Protein AF-A0A2T2RLL5-F1 (afdb_monomer_lite)

pLDDT: mean 88.52, std 12.09, range [33.59, 98.31]

Foldseek 3Di:
DDDDPLCPLLLVLLCVLLVPDDQAAEEEEAGLFFPDCSSVVNVNHHYAYPVGDDPVDDRRDDPLDLVVSLVSVVVRLVVRHFKYKYFPNCVVCCCVRRVVNVVSCVLQWAWDDDDNTIGMTTGHHPVRSVVVVD

Radius of gyration: 14.03 Å; chains: 1; bounding box: 33×34×41 Å

Structure (mmCIF, N/CA/C/O backbone):
data_AF-A0A2T2RLL5-F1
#
_entry.id   AF-A0A2T2RLL5-F1
#
loop_
_atom_site.group_PDB
_atom_site.id
_atom_site.type_symbol
_atom_site.label_atom_id
_atom_site.label_alt_id
_atom_site.label_comp_id
_atom_site.label_asym_id
_atom_site.label_entity_id
_atom_site.label_seq_id
_atom_site.pdbx_PDB_ins_code
_atom_site.Cartn_x
_atom_site.Cartn_y
_atom_site.Cartn_z
_atom_site.occupancy
_atom_site.B_iso_or_equiv
_atom_site.auth_seq_id
_atom_site.auth_comp_id
_atom_site.auth_asym_id
_atom_site.auth_atom_id
_atom_site.pdbx_PDB_model_num
ATOM 1 N N . MET A 1 1 ? 17.826 -20.061 -16.811 1.00 33.59 1 MET A N 1
ATOM 2 C CA . MET A 1 1 ? 17.321 -18.674 -16.768 1.00 33.59 1 MET A CA 1
ATOM 3 C C . MET A 1 1 ? 15.839 -18.767 -16.430 1.00 33.59 1 MET A C 1
ATOM 5 O O . MET A 1 1 ? 15.060 -19.137 -17.294 1.00 33.59 1 MET A O 1
ATOM 9 N N . TYR A 1 2 ? 15.466 -18.641 -15.153 1.00 41.47 2 TYR A N 1
ATOM 10 C CA . TYR A 1 2 ? 14.070 -18.808 -14.729 1.00 41.47 2 TYR A CA 1
ATOM 11 C C . TYR A 1 2 ? 13.328 -17.493 -14.965 1.00 41.47 2 TYR A C 1
ATOM 13 O O . TYR A 1 2 ? 13.527 -16.540 -14.218 1.00 41.47 2 TYR A O 1
ATOM 21 N N . SER A 1 3 ? 12.507 -17.439 -16.014 1.00 43.03 3 SER A N 1
ATOM 22 C CA . SER A 1 3 ? 11.497 -16.392 -16.164 1.00 43.03 3 SER A CA 1
ATOM 23 C C . SER A 1 3 ? 10.460 -16.625 -15.070 1.00 43.03 3 SER A C 1
ATOM 25 O O . SER A 1 3 ? 9.678 -17.574 -15.137 1.00 43.03 3 SER A O 1
ATOM 27 N N . ARG A 1 4 ? 10.516 -15.835 -13.996 1.00 54.53 4 ARG A N 1
ATOM 28 C CA . ARG A 1 4 ? 9.368 -15.727 -13.099 1.00 54.53 4 ARG A CA 1
ATOM 29 C C . ARG A 1 4 ? 8.287 -14.996 -13.893 1.00 54.53 4 ARG A C 1
ATOM 31 O O . ARG A 1 4 ? 8.588 -13.937 -14.442 1.00 54.53 4 ARG A O 1
ATOM 38 N N . PRO A 1 5 ? 7.073 -15.544 -14.027 1.00 55.97 5 PRO A N 1
ATOM 39 C CA . PRO A 1 5 ? 6.002 -14.802 -14.662 1.00 55.97 5 PRO A CA 1
ATOM 40 C C . PRO A 1 5 ? 5.729 -13.563 -13.804 1.00 55.97 5 PRO A C 1
ATOM 42 O O . PRO A 1 5 ? 5.333 -13.690 -12.647 1.00 55.97 5 PRO A O 1
ATOM 45 N N . TYR A 1 6 ? 5.959 -12.385 -14.384 1.00 53.50 6 TYR A N 1
ATOM 46 C CA . TYR A 1 6 ? 5.865 -11.060 -13.757 1.00 53.50 6 TYR A CA 1
ATOM 47 C C . TYR A 1 6 ? 4.522 -10.783 -13.032 1.00 53.50 6 TYR A C 1
ATOM 49 O O . TYR A 1 6 ? 4.432 -9.850 -12.248 1.00 53.50 6 TYR A O 1
ATOM 57 N N . GLY A 1 7 ? 3.486 -11.615 -13.222 1.00 60.78 7 GLY A N 1
ATOM 58 C CA . GLY A 1 7 ? 2.184 -11.497 -12.548 1.00 60.78 7 GLY A CA 1
ATOM 59 C C . GLY A 1 7 ? 1.971 -12.362 -11.294 1.00 60.78 7 GLY A C 1
ATOM 60 O O . GLY A 1 7 ? 0.948 -12.204 -10.629 1.00 60.78 7 GLY A O 1
ATOM 61 N N . ASP A 1 8 ? 2.882 -13.282 -10.952 1.00 80.75 8 ASP A N 1
ATOM 62 C CA . ASP A 1 8 ? 2.651 -14.243 -9.856 1.00 80.75 8 ASP A CA 1
ATOM 63 C C . ASP A 1 8 ? 2.704 -13.578 -8.467 1.00 80.75 8 ASP A C 1
ATOM 65 O O . ASP A 1 8 ? 1.873 -13.860 -7.603 1.00 80.75 8 ASP A O 1
ATOM 69 N N . GLU A 1 9 ? 3.629 -12.640 -8.248 1.00 85.69 9 GLU A N 1
ATOM 70 C CA . GLU A 1 9 ? 3.728 -11.918 -6.971 1.00 85.69 9 GLU A CA 1
ATOM 71 C C . GLU A 1 9 ? 2.545 -10.953 -6.763 1.00 85.69 9 GLU A C 1
ATOM 73 O O . GLU A 1 9 ? 1.944 -10.970 -5.687 1.00 85.69 9 GLU A O 1
ATOM 78 N N . SER A 1 10 ? 2.134 -10.192 -7.788 1.00 88.44 10 SER A N 1
ATOM 79 C CA . SER A 1 10 ? 0.948 -9.315 -7.733 1.00 88.44 10 SER A CA 1
ATOM 80 C C . SER A 1 10 ? -0.337 -10.098 -7.441 1.00 88.44 10 SER A C 1
ATOM 82 O O . SER A 1 10 ? -1.138 -9.685 -6.598 1.00 88.44 10 SER A O 1
ATOM 84 N N . TYR A 1 11 ? -0.524 -11.259 -8.081 1.00 91.75 11 TYR A N 1
ATOM 85 C CA . TYR A 1 11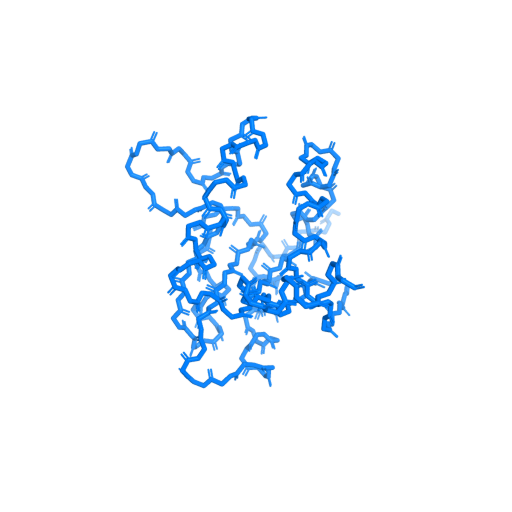 ? -1.658 -12.148 -7.815 1.00 91.75 11 TYR A CA 1
ATOM 86 C C . TYR A 1 11 ? -1.667 -12.660 -6.370 1.00 91.75 11 TYR A C 1
ATO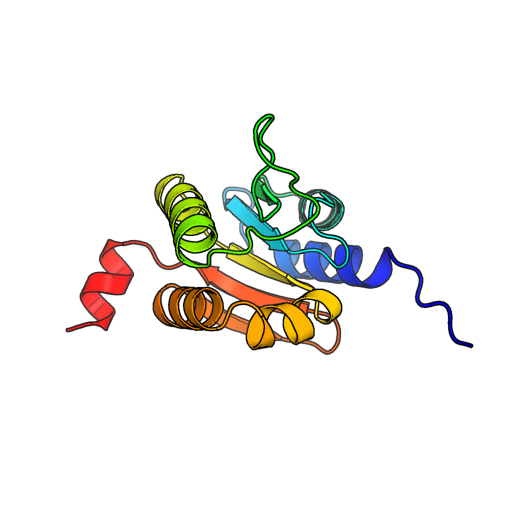M 88 O O . TYR A 1 11 ? -2.694 -12.594 -5.684 1.00 91.75 11 TYR A O 1
ATOM 96 N N . LYS A 1 12 ? -0.521 -13.144 -5.878 1.00 94.81 12 LYS A N 1
ATOM 97 C CA . LYS A 1 12 ? -0.388 -13.641 -4.502 1.00 94.81 12 LYS A CA 1
ATOM 98 C C . LYS A 1 12 ? -0.595 -12.541 -3.475 1.00 94.81 12 LYS A C 1
ATOM 100 O O . LYS A 1 12 ? -1.272 -12.775 -2.477 1.00 94.81 12 LYS A O 1
ATOM 105 N N . LEU A 1 13 ? -0.037 -11.355 -3.715 1.00 95.31 13 LEU A N 1
ATOM 106 C CA . LEU A 1 13 ? -0.231 -10.194 -2.857 1.00 95.31 13 LEU A CA 1
ATOM 107 C C . LEU A 1 13 ? -1.713 -9.812 -2.795 1.00 95.31 13 LEU A C 1
ATOM 109 O O . LEU A 1 13 ? -2.247 -9.658 -1.700 1.00 95.31 13 LEU A O 1
ATOM 113 N N . GLY A 1 14 ? -2.384 -9.707 -3.946 1.00 96.00 14 GLY A N 1
ATOM 114 C CA . GLY A 1 14 ? -3.813 -9.402 -4.004 1.00 96.00 14 GLY A CA 1
ATOM 115 C C . GLY A 1 14 ? -4.657 -10.448 -3.276 1.00 96.00 14 GLY A C 1
ATOM 116 O O . GLY A 1 14 ? -5.445 -10.102 -2.401 1.00 96.00 14 GLY A O 1
ATOM 117 N N . SER A 1 15 ? -4.418 -11.733 -3.539 1.00 96.69 15 SER A N 1
ATOM 118 C CA . SER A 1 15 ? -5.102 -12.839 -2.852 1.00 96.69 15 SER A CA 1
ATOM 119 C C . SER A 1 15 ? -4.891 -12.798 -1.333 1.00 96.69 15 SER A C 1
ATOM 121 O O . SER A 1 15 ? -5.824 -13.008 -0.560 1.00 96.69 15 SER A O 1
ATOM 123 N N . ALA A 1 16 ? -3.675 -12.488 -0.881 1.00 97.06 16 ALA A N 1
ATOM 124 C CA . ALA A 1 16 ? -3.376 -12.346 0.538 1.00 97.06 16 ALA A CA 1
ATOM 125 C C . ALA A 1 16 ? -4.078 -11.125 1.154 1.00 97.06 16 ALA A C 1
ATOM 127 O O . ALA A 1 16 ? -4.626 -11.229 2.249 1.00 97.06 16 ALA A O 1
ATOM 128 N N . LEU A 1 17 ? -4.123 -9.991 0.445 1.00 97.81 17 LEU A N 1
ATOM 129 C CA . LEU A 1 17 ? -4.883 -8.810 0.863 1.00 97.81 17 LEU A CA 1
ATOM 130 C C . LEU A 1 17 ? -6.377 -9.121 0.986 1.00 97.81 17 LEU A C 1
ATOM 132 O O . LEU A 1 17 ? -6.992 -8.723 1.973 1.00 97.81 17 LEU A O 1
ATOM 136 N N . GLN A 1 18 ? -6.953 -9.878 0.049 1.00 97.56 18 GLN A N 1
ATOM 137 C CA . GLN A 1 18 ? -8.354 -10.306 0.110 1.00 97.56 18 GLN A CA 1
ATOM 138 C C . GLN A 1 18 ? -8.661 -11.092 1.393 1.00 97.56 18 GLN A C 1
ATOM 140 O O . GLN A 1 18 ? -9.713 -10.893 1.995 1.00 97.56 18 GLN A O 1
ATOM 145 N N . GLN A 1 19 ? -7.745 -11.970 1.816 1.00 97.12 19 GLN A N 1
ATOM 146 C CA . GLN A 1 19 ? -7.920 -12.823 2.997 1.00 97.12 19 GLN A CA 1
ATOM 147 C C . GLN A 1 19 ? -7.854 -12.054 4.321 1.00 97.12 19 GLN A C 1
ATOM 149 O O . GLN A 1 19 ? -8.509 -12.450 5.283 1.00 97.12 19 GLN A O 1
ATOM 154 N N . VAL A 1 20 ? -7.055 -10.985 4.392 1.00 97.12 20 VAL A N 1
ATOM 155 C CA . VAL A 1 20 ? -6.822 -10.246 5.649 1.00 97.12 20 VAL A CA 1
ATOM 156 C C . VAL A 1 20 ? -7.713 -9.014 5.809 1.00 97.12 20 VAL A C 1
ATOM 158 O O . VAL A 1 20 ? -7.917 -8.557 6.932 1.00 97.12 20 VAL A O 1
ATOM 161 N N . SER A 1 21 ? -8.234 -8.472 4.706 1.00 97.31 21 SER A N 1
ATOM 162 C CA . SER A 1 21 ? -9.023 -7.234 4.684 1.00 97.31 21 SER A CA 1
ATOM 163 C C . SER A 1 21 ? -10.526 -7.493 4.583 1.00 97.31 21 SER A C 1
ATOM 165 O O . SER A 1 21 ? -10.971 -8.501 4.027 1.00 97.31 21 SER A O 1
ATOM 167 N N . GLN A 1 22 ? -11.329 -6.549 5.067 1.00 96.62 22 GLN A N 1
ATOM 168 C CA . GLN A 1 22 ? -12.785 -6.559 4.917 1.00 96.62 22 GLN A CA 1
ATOM 169 C C . GLN A 1 22 ? -13.223 -5.882 3.606 1.00 96.62 22 GLN A C 1
ATOM 171 O O . GLN A 1 22 ? -12.496 -5.039 3.088 1.00 96.62 22 GLN A O 1
ATOM 176 N N . PRO A 1 23 ? -14.419 -6.184 3.056 1.00 93.19 23 PRO A N 1
ATOM 177 C CA . PRO A 1 23 ? -14.908 -5.575 1.809 1.00 93.19 23 PRO A CA 1
ATOM 178 C C . PRO A 1 23 ? -14.966 -4.041 1.776 1.00 93.19 23 PRO A C 1
ATOM 180 O O . PRO A 1 23 ? -14.978 -3.465 0.690 1.00 93.19 23 PRO A O 1
ATOM 183 N N . GLY A 1 24 ? -15.018 -3.388 2.940 1.00 94.56 24 GLY A N 1
ATOM 184 C CA . GLY A 1 24 ? -14.995 -1.929 3.058 1.00 94.56 24 GLY A CA 1
ATOM 185 C C . GLY A 1 24 ? -13.599 -1.315 3.172 1.00 94.56 24 GLY A C 1
ATOM 186 O O . GLY A 1 24 ? -13.486 -0.102 3.014 1.00 94.56 24 GLY A O 1
ATOM 187 N N . ASP A 1 25 ? -12.569 -2.125 3.423 1.00 97.88 25 ASP A N 1
ATOM 188 C CA . ASP A 1 25 ? -11.212 -1.636 3.660 1.00 97.88 25 ASP A CA 1
ATOM 189 C C . ASP A 1 25 ? -10.579 -1.116 2.361 1.00 97.88 25 ASP A C 1
ATOM 191 O O . ASP A 1 25 ? -10.777 -1.672 1.271 1.00 97.88 25 ASP A O 1
ATOM 195 N N . LEU A 1 26 ? -9.761 -0.074 2.491 1.00 98.12 26 LEU A N 1
ATOM 196 C CA . LEU A 1 26 ? -8.993 0.512 1.400 1.00 98.12 26 LEU A CA 1
ATOM 197 C C . LEU A 1 26 ? -7.543 0.026 1.423 1.00 98.12 26 LEU A C 1
ATOM 199 O O . LEU A 1 26 ? -6.855 0.092 2.443 1.00 98.12 26 LEU A O 1
ATOM 203 N N . VAL A 1 27 ? -7.056 -0.436 0.274 1.00 98.12 27 VAL A N 1
ATOM 204 C CA . VAL A 1 27 ? -5.698 -0.979 0.138 1.00 98.12 27 VAL A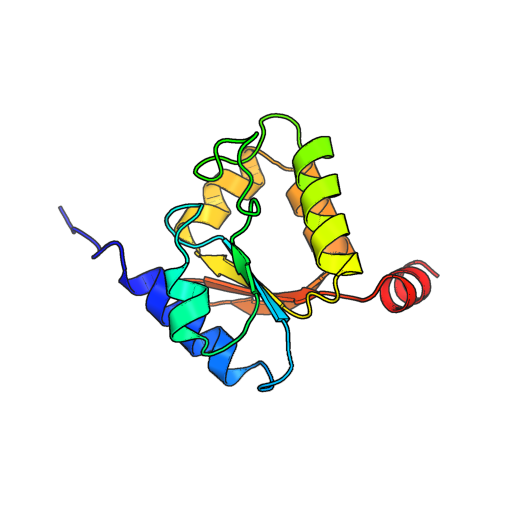 CA 1
ATOM 205 C C . VAL A 1 27 ? -4.767 -0.017 -0.596 1.00 98.12 27 VAL A C 1
ATOM 207 O O . VAL A 1 27 ? -5.173 0.731 -1.483 1.00 98.12 27 VAL A O 1
ATOM 210 N N . VAL A 1 28 ? -3.488 -0.064 -0.250 1.00 97.75 28 VAL A N 1
ATOM 211 C CA . VAL A 1 28 ? -2.394 0.580 -0.973 1.00 97.75 28 VAL A CA 1
ATOM 212 C C . VAL A 1 28 ? -1.418 -0.505 -1.396 1.00 97.75 28 VAL A C 1
ATOM 214 O O . VAL A 1 28 ? -1.024 -1.329 -0.569 1.00 97.75 28 VAL A O 1
ATOM 217 N N . THR A 1 29 ? -1.036 -0.541 -2.672 1.00 95.94 29 THR A N 1
ATOM 218 C CA . THR A 1 29 ? -0.185 -1.618 -3.198 1.00 95.94 29 THR A CA 1
ATOM 219 C C . THR A 1 29 ? 1.046 -1.095 -3.919 1.00 95.94 29 THR A C 1
ATOM 221 O O . THR A 1 29 ? 0.939 -0.315 -4.860 1.00 95.94 29 THR A O 1
ATOM 224 N N . MET A 1 30 ? 2.207 -1.609 -3.528 1.00 94.00 30 MET A N 1
ATOM 225 C CA . MET A 1 30 ? 3.444 -1.572 -4.301 1.00 94.00 30 MET A CA 1
ATOM 226 C C . MET A 1 30 ? 3.618 -2.959 -4.923 1.00 94.00 30 MET A C 1
ATOM 228 O O . MET A 1 30 ? 4.104 -3.879 -4.262 1.00 94.00 30 MET A O 1
ATOM 232 N N . ALA A 1 31 ? 3.106 -3.143 -6.137 1.00 90.31 31 ALA A N 1
ATOM 233 C CA . ALA A 1 31 ? 3.226 -4.398 -6.876 1.00 90.31 31 ALA A CA 1
ATOM 234 C C . ALA A 1 31 ? 4.676 -4.630 -7.352 1.00 90.31 31 ALA A C 1
ATOM 236 O O . ALA A 1 31 ? 5.553 -3.810 -7.084 1.00 90.31 31 ALA A O 1
ATOM 237 N N . SER A 1 32 ? 4.944 -5.767 -8.005 1.00 85.75 32 SER A N 1
ATOM 238 C CA . SER A 1 32 ? 6.286 -6.070 -8.539 1.00 85.75 32 SER A CA 1
ATOM 239 C C . SER A 1 32 ? 6.734 -5.059 -9.591 1.00 85.75 32 SER A C 1
ATOM 241 O O . SER A 1 32 ? 7.914 -4.746 -9.678 1.00 85.75 32 SER A O 1
ATOM 243 N N . GLU A 1 33 ? 5.777 -4.523 -10.344 1.00 87.56 33 GLU A N 1
ATOM 244 C CA . GLU A 1 33 ? 5.941 -3.342 -11.180 1.00 87.56 33 GLU A CA 1
ATOM 245 C C . GLU A 1 33 ? 5.171 -2.192 -10.521 1.00 87.56 33 GLU A C 1
ATOM 247 O O . GLU A 1 33 ? 3.983 -2.320 -10.204 1.00 87.56 33 GLU A O 1
ATOM 252 N N . LEU A 1 34 ? 5.846 -1.074 -10.245 1.00 87.44 34 LEU A N 1
ATOM 253 C CA . LEU A 1 34 ? 5.174 0.091 -9.675 1.00 87.44 34 LEU A CA 1
ATOM 254 C C . LEU A 1 34 ? 4.133 0.627 -10.661 1.00 87.44 34 LEU A C 1
ATOM 256 O O . LEU A 1 34 ? 4.332 0.625 -11.871 1.00 87.44 34 LEU A O 1
ATOM 260 N N . GLY A 1 35 ? 2.993 1.060 -10.128 1.00 86.81 35 GLY A N 1
ATOM 261 C CA . GLY A 1 35 ? 1.853 1.466 -10.945 1.00 86.81 35 GLY A CA 1
ATOM 262 C C . GLY A 1 35 ? 0.975 0.309 -11.438 1.00 86.81 35 GLY A C 1
ATOM 263 O O . GLY A 1 35 ? -0.131 0.585 -11.901 1.00 86.81 35 GLY A O 1
ATOM 264 N N . ASP A 1 36 ? 1.379 -0.962 -11.283 1.00 89.56 36 ASP A N 1
ATOM 265 C CA . ASP A 1 36 ? 0.546 -2.116 -11.654 1.00 89.56 36 ASP A CA 1
ATOM 266 C C . ASP A 1 36 ? -0.675 -2.262 -10.710 1.00 89.56 36 ASP A C 1
ATOM 268 O O . ASP A 1 36 ? -0.516 -2.542 -9.512 1.00 89.56 36 ASP A O 1
ATOM 272 N N . PRO A 1 37 ? -1.921 -2.123 -11.217 1.00 92.25 37 PRO A N 1
ATOM 273 C CA . PRO A 1 37 ? -3.129 -2.253 -10.409 1.00 92.25 37 PRO A CA 1
ATOM 274 C C . PRO A 1 37 ? -3.540 -3.709 -10.135 1.00 92.25 37 PRO A C 1
ATOM 276 O O . PRO A 1 37 ? -4.529 -3.929 -9.430 1.00 92.25 37 PRO A O 1
ATOM 279 N N . ASN A 1 38 ? -2.835 -4.717 -10.660 1.00 93.19 38 ASN A N 1
ATOM 280 C CA . ASN A 1 38 ? -3.234 -6.125 -10.557 1.00 93.19 38 ASN A CA 1
ATOM 281 C C . ASN A 1 38 ? -3.424 -6.591 -9.111 1.00 93.19 38 ASN A C 1
ATOM 283 O O . ASN A 1 38 ? -4.383 -7.302 -8.811 1.00 93.19 38 ASN A O 1
ATOM 287 N N . ALA A 1 39 ? -2.548 -6.181 -8.190 1.00 94.69 39 ALA A N 1
ATOM 288 C CA . ALA A 1 39 ? -2.688 -6.546 -6.780 1.00 94.69 39 ALA A CA 1
ATOM 289 C C . ALA A 1 39 ? -4.004 -6.014 -6.180 1.00 94.69 39 ALA A C 1
ATOM 291 O O . ALA A 1 39 ? -4.667 -6.718 -5.416 1.00 94.69 39 ALA A O 1
ATOM 292 N N . ILE A 1 40 ? -4.428 -4.809 -6.573 1.00 96.00 40 ILE A N 1
ATOM 293 C CA . ILE A 1 40 ? -5.716 -4.231 -6.167 1.00 96.00 40 ILE A CA 1
ATOM 294 C C . ILE A 1 40 ? -6.853 -5.040 -6.782 1.00 96.00 40 ILE A C 1
ATOM 296 O O . ILE A 1 40 ? -7.752 -5.472 -6.060 1.00 96.00 40 ILE A O 1
ATOM 300 N N . TYR A 1 41 ? -6.780 -5.312 -8.087 1.00 95.44 41 TYR A N 1
ATOM 301 C CA . TYR A 1 41 ? -7.774 -6.114 -8.798 1.00 95.44 41 TYR A CA 1
ATOM 302 C C . TYR A 1 41 ? -8.006 -7.476 -8.123 1.00 95.44 41 TYR A C 1
ATOM 304 O O . TYR A 1 41 ? -9.136 -7.798 -7.753 1.00 95.44 41 TYR A O 1
ATOM 312 N N . TYR A 1 42 ? -6.940 -8.243 -7.870 1.00 96.00 42 TYR A N 1
ATOM 313 C CA . TYR A 1 42 ? -7.040 -9.562 -7.237 1.00 96.00 42 TYR A CA 1
ATOM 314 C C . TYR A 1 42 ? -7.441 -9.508 -5.762 1.00 96.00 42 TYR A C 1
ATOM 316 O O . TYR A 1 42 ? -8.031 -10.463 -5.261 1.00 96.00 42 TYR A O 1
ATOM 324 N N . SER A 1 43 ? -7.185 -8.395 -5.067 1.00 96.62 43 SER A N 1
ATOM 325 C CA . SER A 1 43 ? -7.662 -8.222 -3.691 1.00 96.62 43 SER A CA 1
ATOM 326 C C . SER A 1 43 ? -9.178 -8.087 -3.584 1.00 96.62 43 SER A C 1
ATOM 328 O O . SER A 1 43 ? -9.737 -8.302 -2.508 1.00 96.62 43 SER A O 1
ATOM 330 N N . GLN A 1 44 ? -9.855 -7.732 -4.685 1.00 96.75 44 GLN A N 1
ATOM 331 C CA . GLN A 1 44 ? -11.269 -7.355 -4.682 1.00 96.75 44 GLN A CA 1
ATOM 332 C C . GLN A 1 44 ? -11.567 -6.264 -3.639 1.00 96.75 44 GLN A C 1
ATOM 334 O O . GLN A 1 44 ? -12.599 -6.281 -2.957 1.00 96.75 44 GLN A O 1
ATOM 339 N N . ARG A 1 45 ? -10.626 -5.327 -3.490 1.00 97.50 45 ARG A N 1
ATOM 340 C CA . ARG A 1 45 ? -10.748 -4.130 -2.660 1.00 97.50 45 ARG A CA 1
ATOM 341 C C . ARG A 1 45 ? -10.594 -2.890 -3.514 1.00 97.50 45 ARG A C 1
ATOM 343 O O . ARG A 1 45 ? -10.043 -2.915 -4.613 1.00 97.50 45 ARG A O 1
ATOM 350 N N . ARG A 1 46 ? -11.104 -1.785 -2.985 1.00 97.12 46 ARG A N 1
ATOM 351 C CA . ARG A 1 46 ? -10.816 -0.457 -3.519 1.00 97.12 46 ARG A CA 1
ATOM 352 C C . ARG A 1 46 ? -9.487 0.012 -2.945 1.00 97.12 46 ARG A C 1
ATOM 354 O O . ARG A 1 46 ? -9.105 -0.396 -1.852 1.00 97.12 46 ARG A O 1
ATOM 361 N N . GLY A 1 47 ? -8.788 0.872 -3.669 1.00 96.50 47 GLY A N 1
ATOM 362 C CA . GLY A 1 47 ? -7.470 1.282 -3.228 1.00 96.50 47 GLY A CA 1
ATOM 363 C C . GLY A 1 47 ? -6.709 2.110 -4.238 1.00 96.50 47 GLY A C 1
ATOM 364 O O . GLY A 1 47 ? -7.270 2.585 -5.227 1.00 96.50 47 GLY A O 1
ATOM 365 N N . TRP A 1 48 ? -5.419 2.246 -3.970 1.00 97.06 48 TRP A N 1
ATOM 366 C CA . TRP A 1 48 ? -4.477 2.976 -4.803 1.00 97.06 48 TRP A CA 1
ATOM 367 C C . TRP A 1 48 ? -3.208 2.163 -5.007 1.00 97.06 48 TRP A C 1
ATOM 369 O O . TRP A 1 48 ? -2.733 1.480 -4.099 1.00 97.06 48 TRP A O 1
ATOM 379 N N . VAL A 1 49 ? -2.632 2.271 -6.198 1.00 95.19 49 VAL A N 1
ATOM 380 C CA . VAL A 1 49 ? -1.230 1.903 -6.384 1.00 95.19 49 VAL A CA 1
ATOM 381 C C . VAL A 1 49 ? -0.359 2.911 -5.635 1.00 95.19 49 VAL A C 1
ATOM 383 O O . VAL A 1 49 ? -0.803 4.023 -5.332 1.00 95.19 49 VAL A O 1
ATOM 386 N N . PHE A 1 50 ? 0.860 2.516 -5.292 1.00 93.75 50 PHE A N 1
ATOM 387 C CA . PHE A 1 50 ? 1.844 3.415 -4.712 1.00 93.75 50 PHE A CA 1
ATOM 388 C C . PHE A 1 50 ? 3.134 3.377 -5.536 1.00 93.75 50 PHE A C 1
ATOM 390 O O . PHE A 1 50 ? 3.681 2.284 -5.681 1.00 93.75 50 PHE A O 1
ATOM 397 N N . PRO A 1 51 ? 3.624 4.525 -6.039 1.00 91.94 51 PRO A N 1
ATOM 398 C CA . PRO A 1 51 ? 3.056 5.873 -5.880 1.00 91.94 51 PRO A CA 1
ATOM 399 C C . PRO A 1 51 ? 1.670 6.020 -6.548 1.00 91.94 51 PRO A C 1
ATOM 401 O O . PRO A 1 51 ? 1.342 5.265 -7.463 1.00 91.94 51 PRO A O 1
ATOM 404 N N . PRO A 1 52 ? 0.806 6.926 -6.050 1.00 90.44 52 PRO A N 1
ATOM 405 C CA . PRO A 1 52 ? -0.550 7.065 -6.560 1.00 90.44 52 PRO A CA 1
ATOM 406 C C . PRO A 1 52 ? -0.564 7.631 -7.975 1.00 90.44 52 PRO A C 1
ATOM 408 O O . PRO A 1 52 ? 0.177 8.556 -8.302 1.00 90.44 52 PRO A O 1
ATOM 411 N N . ALA A 1 53 ? -1.491 7.115 -8.777 1.00 85.19 53 ALA A N 1
ATOM 412 C CA . ALA A 1 53 ? -1.692 7.566 -10.138 1.00 85.19 53 ALA A CA 1
ATOM 413 C C . ALA A 1 53 ? -2.040 9.072 -10.205 1.00 85.19 53 ALA A C 1
ATOM 415 O O . ALA A 1 53 ? -3.027 9.517 -9.613 1.00 85.19 53 ALA A O 1
ATOM 416 N N . SER A 1 54 ? -1.220 9.849 -10.913 1.00 78.31 54 SER A N 1
ATOM 417 C CA . SER A 1 54 ? -1.262 11.302 -11.081 1.00 78.31 54 SER A CA 1
ATOM 418 C C . SER A 1 54 ? -0.730 11.682 -12.471 1.00 78.31 54 SER A C 1
ATOM 420 O O . SER A 1 54 ? 0.195 11.046 -12.960 1.00 78.31 54 SER A O 1
ATOM 422 N N . ASN A 1 55 ? -1.283 12.727 -13.095 1.00 73.06 55 ASN A N 1
ATOM 423 C CA . ASN A 1 55 ? -0.818 13.209 -14.406 1.00 73.06 55 ASN A CA 1
ATOM 424 C C . ASN A 1 55 ? 0.544 13.921 -14.344 1.00 73.06 55 ASN A C 1
ATOM 426 O O . ASN A 1 55 ? 1.193 14.083 -15.373 1.00 73.06 55 ASN A O 1
ATOM 430 N N . ASP A 1 56 ? 0.953 14.363 -13.156 1.00 74.88 56 ASP A N 1
ATOM 431 C CA . ASP A 1 56 ? 2.130 15.214 -12.971 1.00 74.88 56 ASP A CA 1
ATOM 432 C C . ASP A 1 56 ? 3.396 14.417 -12.611 1.00 74.88 56 ASP A C 1
ATOM 434 O O . ASP A 1 56 ? 4.476 14.995 -12.505 1.00 74.88 56 ASP A O 1
ATOM 438 N N . ILE A 1 57 ? 3.272 13.102 -12.382 1.00 72.19 57 ILE A N 1
ATOM 439 C CA . ILE A 1 57 ? 4.343 12.237 -11.868 1.00 72.19 57 ILE A CA 1
ATOM 440 C C . ILE A 1 57 ? 4.324 10.906 -12.619 1.00 72.19 57 ILE A C 1
ATOM 442 O O . ILE A 1 57 ? 3.264 10.305 -12.792 1.00 72.19 57 ILE A O 1
ATOM 446 N N . ASP A 1 58 ? 5.502 10.417 -13.005 1.00 80.88 58 ASP A N 1
ATOM 447 C CA . ASP A 1 58 ? 5.653 9.045 -13.481 1.00 80.88 58 ASP A CA 1
ATOM 448 C C . ASP A 1 58 ? 5.448 8.071 -12.315 1.00 80.88 58 ASP A C 1
ATOM 450 O O . ASP A 1 58 ? 6.303 7.918 -11.445 1.00 80.88 58 ASP A O 1
ATOM 454 N N . TRP A 1 59 ? 4.285 7.423 -12.282 1.00 78.62 59 TRP A N 1
ATOM 455 C CA . TRP A 1 59 ? 3.918 6.488 -11.220 1.00 78.62 59 TRP A CA 1
ATOM 456 C C . TRP A 1 59 ? 4.591 5.113 -11.338 1.00 78.62 59 TRP A C 1
ATOM 458 O O . TRP A 1 59 ? 4.344 4.232 -10.511 1.00 78.62 59 TRP A O 1
ATOM 468 N N . SER A 1 60 ? 5.417 4.920 -12.368 1.00 82.62 60 SER A N 1
ATOM 469 C CA . SER A 1 60 ? 6.216 3.709 -12.589 1.00 82.62 60 SER A CA 1
ATOM 470 C C . SER A 1 60 ? 7.501 3.722 -11.753 1.00 82.62 60 SER A C 1
ATOM 472 O O . SER A 1 60 ? 8.197 2.713 -11.655 1.00 82.62 60 SER A O 1
ATOM 474 N N . HIS A 1 61 ? 7.808 4.855 -11.114 1.00 83.94 61 HIS A N 1
ATOM 475 C CA . HIS A 1 61 ? 8.968 5.047 -10.254 1.00 83.94 61 HIS A CA 1
ATOM 476 C C . HIS A 1 61 ? 8.582 5.817 -8.994 1.00 83.94 61 HIS A C 1
ATOM 478 O O . HIS A 1 61 ? 7.710 6.682 -9.013 1.00 83.94 61 HIS A O 1
ATOM 484 N N . LEU A 1 62 ? 9.247 5.526 -7.877 1.00 85.56 62 LEU A N 1
ATOM 485 C CA . LEU A 1 62 ? 9.138 6.394 -6.711 1.00 85.56 62 LEU A CA 1
ATOM 486 C C . LEU A 1 62 ? 9.868 7.717 -6.988 1.00 85.56 62 LEU A C 1
ATOM 488 O O . LEU A 1 62 ? 10.933 7.700 -7.608 1.00 85.56 62 LEU A O 1
ATOM 492 N N . PRO A 1 63 ? 9.341 8.855 -6.507 1.00 86.75 63 PRO A N 1
ATOM 493 C CA . PRO A 1 63 ? 10.084 10.107 -6.512 1.00 86.75 63 PRO A CA 1
ATOM 494 C C . PRO A 1 63 ? 11.451 9.946 -5.839 1.00 86.75 63 PRO A C 1
ATOM 496 O O . PRO A 1 63 ? 11.534 9.367 -4.756 1.00 86.75 63 PRO A O 1
ATOM 499 N N . GLU A 1 64 ? 12.503 10.531 -6.424 1.00 86.06 64 GLU A N 1
ATOM 500 C CA . GLU A 1 64 ? 13.866 10.506 -5.859 1.00 86.06 64 GLU A CA 1
ATOM 501 C C . GLU A 1 64 ? 13.916 11.067 -4.427 1.00 86.06 64 GLU A C 1
ATOM 503 O O . GLU A 1 64 ? 14.730 10.660 -3.601 1.00 86.06 64 GLU A O 1
ATOM 508 N N . ASN A 1 65 ? 13.027 12.014 -4.115 1.00 87.38 65 ASN A N 1
ATOM 509 C CA . ASN A 1 65 ? 12.930 12.626 -2.801 1.00 87.38 65 ASN A CA 1
ATOM 510 C C . ASN A 1 65 ? 11.929 11.882 -1.905 1.00 87.38 65 ASN A C 1
ATOM 512 O O . ASN A 1 65 ? 10.713 12.025 -2.057 1.00 87.38 65 ASN A O 1
ATOM 516 N N . ASP A 1 66 ? 12.441 11.217 -0.867 1.00 91.25 66 ASP A N 1
ATOM 517 C CA . ASP A 1 66 ? 11.632 10.551 0.163 1.00 91.25 66 ASP A CA 1
ATOM 518 C C . ASP A 1 66 ? 10.543 11.445 0.764 1.00 91.25 66 ASP A C 1
ATOM 520 O O . ASP A 1 66 ? 9.458 10.966 1.085 1.00 91.25 66 ASP A O 1
ATOM 524 N N . SER A 1 67 ? 10.791 12.750 0.912 1.00 92.56 67 SER A N 1
ATOM 525 C CA . SER A 1 67 ? 9.814 13.685 1.486 1.00 92.56 67 SER A CA 1
ATOM 526 C C . SER A 1 67 ? 8.559 13.809 0.623 1.00 92.56 67 SER A C 1
ATOM 528 O O . SER A 1 67 ? 7.476 14.118 1.120 1.00 92.56 67 SER A O 1
ATOM 530 N N . GLU A 1 68 ? 8.682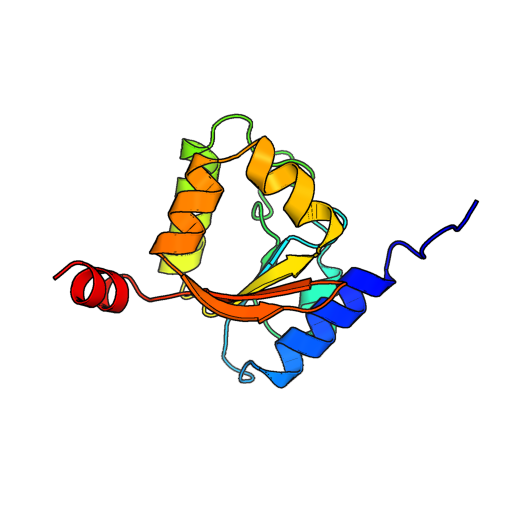 13.606 -0.684 1.00 91.94 68 GLU A N 1
ATOM 531 C CA . GLU A 1 68 ? 7.545 13.594 -1.591 1.00 91.94 68 GLU A CA 1
ATOM 532 C C . GLU A 1 68 ? 6.756 12.293 -1.466 1.00 91.94 68 GLU A C 1
ATOM 534 O O . GLU A 1 68 ? 5.553 12.336 -1.208 1.00 91.94 68 GLU A O 1
ATOM 539 N N . SER A 1 69 ? 7.443 11.154 -1.502 1.00 92.88 69 SER A N 1
ATOM 540 C CA . SER A 1 69 ? 6.835 9.834 -1.324 1.00 92.88 69 SER A CA 1
ATOM 541 C C . SER A 1 69 ? 6.147 9.700 0.043 1.00 92.88 69 SER A C 1
ATOM 543 O O . SER A 1 69 ? 5.044 9.164 0.141 1.00 92.88 69 SER A O 1
ATOM 545 N N . ILE A 1 70 ? 6.731 10.273 1.103 1.00 95.25 70 ILE A N 1
ATOM 546 C CA . ILE A 1 70 ? 6.114 10.360 2.436 1.00 95.25 70 ILE A CA 1
ATOM 547 C C . ILE A 1 70 ? 4.831 11.197 2.390 1.00 95.25 70 ILE A C 1
ATOM 549 O O . ILE A 1 70 ? 3.808 10.770 2.922 1.00 95.25 70 ILE A O 1
ATOM 553 N N . ARG A 1 71 ? 4.838 12.366 1.731 1.00 94.62 71 ARG A N 1
ATOM 554 C CA . ARG A 1 71 ? 3.631 13.202 1.586 1.00 94.62 71 ARG A CA 1
ATOM 555 C C . ARG A 1 71 ? 2.527 12.480 0.816 1.00 94.62 71 ARG A C 1
ATOM 557 O O . ARG A 1 71 ? 1.363 12.565 1.208 1.00 94.62 71 ARG A O 1
ATOM 564 N N . MET A 1 72 ? 2.878 11.755 -0.245 1.00 94.12 72 MET A N 1
ATOM 565 C CA . MET A 1 72 ? 1.931 10.928 -0.996 1.00 94.12 72 MET A CA 1
ATOM 566 C C . MET A 1 72 ? 1.332 9.838 -0.110 1.00 94.12 72 MET A C 1
ATOM 568 O O . MET A 1 72 ? 0.112 9.685 -0.068 1.00 94.12 72 MET A O 1
ATOM 572 N N . PHE A 1 73 ? 2.173 9.120 0.638 1.00 95.62 73 PHE A N 1
ATOM 573 C CA . PHE A 1 73 ? 1.723 8.062 1.534 1.00 95.62 73 PHE A CA 1
ATOM 574 C C . PHE A 1 73 ? 0.789 8.609 2.617 1.00 95.62 73 PHE A C 1
ATOM 576 O O . PHE A 1 73 ? -0.304 8.081 2.809 1.00 95.62 73 PHE A O 1
ATOM 583 N N . GLU A 1 74 ? 1.148 9.724 3.256 1.00 96.19 74 GLU A N 1
ATOM 584 C CA . GLU A 1 74 ? 0.294 10.380 4.250 1.00 96.19 74 GLU A CA 1
ATOM 585 C C . GLU A 1 74 ? -1.030 10.876 3.659 1.00 96.19 74 GLU A C 1
ATOM 587 O O . GLU A 1 74 ? -2.072 10.763 4.302 1.00 96.19 74 GLU A O 1
ATOM 592 N N . SER A 1 75 ? -1.039 11.355 2.412 1.00 95.25 75 SER A N 1
ATOM 593 C CA . SER A 1 75 ? -2.290 11.695 1.726 1.00 95.25 75 SER A CA 1
ATOM 594 C C . SER A 1 75 ? -3.217 10.481 1.608 1.00 95.25 75 SER A C 1
ATOM 596 O O . SER A 1 75 ? -4.417 10.604 1.851 1.00 95.25 75 SER A O 1
ATOM 598 N N . LEU A 1 76 ? -2.679 9.300 1.287 1.00 95.88 76 LEU A N 1
ATOM 599 C CA . LEU A 1 76 ? -3.456 8.057 1.226 1.00 95.88 76 LEU A CA 1
ATOM 600 C C . LEU A 1 76 ? -3.937 7.615 2.613 1.00 95.88 76 LEU A C 1
ATOM 602 O O . LEU A 1 76 ? -5.097 7.230 2.759 1.00 95.88 76 LEU A O 1
ATOM 606 N N . ARG A 1 77 ? -3.100 7.748 3.649 1.00 95.69 77 ARG A N 1
ATOM 607 C CA . ARG A 1 77 ? -3.504 7.488 5.043 1.00 95.69 77 ARG A CA 1
ATOM 608 C C . ARG A 1 77 ? -4.664 8.380 5.473 1.00 95.69 77 ARG A C 1
ATOM 610 O O . ARG A 1 77 ? -5.639 7.891 6.032 1.00 95.69 77 ARG A O 1
ATOM 617 N N . LEU A 1 78 ? -4.599 9.677 5.170 1.00 94.94 78 LEU A N 1
ATOM 618 C CA . LEU A 1 78 ? -5.669 10.635 5.475 1.00 94.94 78 LEU A CA 1
ATOM 619 C C . LEU A 1 78 ? -6.951 10.375 4.673 1.00 94.94 78 LEU A C 1
ATOM 621 O O . LEU A 1 78 ? -8.038 10.702 5.143 1.00 94.94 78 LEU A O 1
ATOM 625 N N . LYS A 1 79 ? -6.840 9.760 3.491 1.00 95.00 79 LYS A N 1
ATOM 626 C CA . LYS A 1 79 ? -7.984 9.288 2.693 1.00 95.00 79 LYS A CA 1
ATOM 627 C C . LYS A 1 79 ? -8.586 7.974 3.208 1.00 95.00 79 LYS A C 1
ATOM 629 O O . LYS A 1 79 ? -9.555 7.501 2.619 1.00 95.00 79 LYS A O 1
ATOM 634 N N . GLY A 1 80 ? -8.047 7.409 4.290 1.00 95.69 80 GLY A N 1
ATOM 635 C CA . GLY A 1 80 ? -8.577 6.211 4.936 1.00 95.69 80 GLY A CA 1
ATOM 636 C C . GLY A 1 80 ? -7.986 4.904 4.421 1.00 95.69 80 GLY A C 1
ATOM 637 O O . GLY A 1 80 ? -8.660 3.890 4.484 1.00 95.69 80 GLY A O 1
ATOM 638 N N . ALA A 1 81 ? -6.763 4.903 3.884 1.00 97.31 81 ALA A N 1
ATOM 639 C CA . ALA A 1 81 ? -6.078 3.652 3.573 1.00 97.31 81 ALA A CA 1
ATOM 640 C C . ALA A 1 81 ? -5.880 2.795 4.841 1.00 97.31 81 ALA A C 1
ATOM 642 O O . ALA A 1 81 ? -5.295 3.264 5.817 1.00 97.31 81 ALA A O 1
ATOM 643 N N . ASP A 1 82 ? -6.316 1.536 4.794 1.00 98.06 82 ASP A N 1
ATOM 644 C CA . ASP A 1 82 ? -6.309 0.594 5.921 1.00 98.06 82 ASP A CA 1
ATOM 645 C C . ASP A 1 82 ? -5.152 -0.409 5.847 1.00 98.06 82 ASP A C 1
ATOM 647 O O . ASP A 1 82 ? -4.621 -0.848 6.871 1.00 98.06 82 ASP A O 1
ATOM 651 N N . TRP A 1 83 ? -4.737 -0.778 4.634 1.00 98.31 83 TRP A N 1
ATOM 652 C CA . TRP A 1 83 ? -3.721 -1.805 4.405 1.00 98.31 83 TRP A CA 1
ATOM 653 C C . TRP A 1 83 ? -2.678 -1.352 3.395 1.00 98.31 83 TRP A C 1
ATOM 655 O O . TRP A 1 83 ? -3.007 -0.758 2.374 1.00 98.31 83 TRP A O 1
ATOM 665 N N . LEU A 1 84 ? -1.421 -1.704 3.654 1.00 97.88 84 LEU A N 1
ATOM 666 C CA . LEU A 1 84 ? -0.318 -1.577 2.711 1.00 97.88 84 LEU A CA 1
ATOM 667 C C . LEU A 1 84 ? 0.223 -2.968 2.371 1.00 97.88 84 LEU A C 1
ATOM 669 O O . LEU A 1 84 ? 0.621 -3.728 3.258 1.00 97.88 84 LEU A O 1
ATOM 673 N N . GLY A 1 85 ? 0.257 -3.272 1.078 1.00 96.75 85 GLY A N 1
ATOM 674 C CA . GLY A 1 85 ? 0.855 -4.466 0.500 1.00 96.75 85 GLY A CA 1
ATOM 675 C C . GLY A 1 85 ? 2.065 -4.121 -0.364 1.00 96.75 85 GLY A C 1
ATOM 676 O O . GLY A 1 85 ? 1.989 -3.221 -1.193 1.00 96.75 85 GLY A O 1
ATOM 677 N N . ILE A 1 86 ? 3.175 -4.834 -0.186 1.00 94.50 86 ILE A N 1
ATOM 678 C CA . ILE A 1 86 ? 4.419 -4.630 -0.940 1.00 94.50 86 ILE A CA 1
ATOM 679 C C . ILE A 1 86 ? 4.883 -5.982 -1.485 1.00 94.50 86 ILE A C 1
ATOM 681 O O . ILE A 1 86 ? 5.106 -6.910 -0.701 1.00 94.50 86 ILE A O 1
ATOM 685 N N . ALA A 1 87 ? 5.040 -6.096 -2.801 1.00 92.12 87 ALA A N 1
ATOM 686 C CA . ALA A 1 87 ? 5.670 -7.246 -3.440 1.00 92.12 87 ALA A CA 1
ATOM 687 C C . ALA A 1 87 ? 7.144 -7.348 -3.020 1.00 92.12 87 ALA A C 1
ATOM 689 O O . ALA A 1 87 ? 7.815 -6.347 -2.748 1.00 92.12 87 ALA A O 1
ATOM 690 N N . ASN A 1 88 ? 7.662 -8.565 -2.896 1.00 86.62 88 ASN A N 1
ATOM 691 C CA . ASN A 1 88 ? 8.996 -8.754 -2.340 1.00 86.62 88 ASN A CA 1
ATOM 692 C C . ASN A 1 88 ? 10.102 -8.268 -3.286 1.00 86.62 88 ASN A C 1
ATOM 694 O O . ASN A 1 88 ? 11.134 -7.808 -2.793 1.00 86.62 88 ASN A O 1
ATOM 698 N N . GLU A 1 89 ? 9.883 -8.328 -4.604 1.00 81.06 89 GLU A N 1
ATOM 699 C CA . GLU A 1 89 ? 10.781 -7.718 -5.594 1.00 81.06 89 GLU A CA 1
ATOM 700 C C . GLU A 1 89 ? 10.967 -6.220 -5.323 1.00 81.06 89 GLU A C 1
ATOM 702 O O . GLU A 1 89 ? 12.092 -5.787 -5.077 1.00 81.06 89 GLU A O 1
ATOM 707 N N . GLN A 1 90 ? 9.874 -5.469 -5.169 1.00 81.19 90 GLN A N 1
ATOM 708 C CA . GLN A 1 90 ? 9.938 -4.034 -4.888 1.00 81.19 90 GLN A CA 1
ATOM 709 C C . GLN A 1 90 ? 10.586 -3.706 -3.536 1.00 81.19 90 GLN A C 1
ATOM 711 O O . GLN A 1 90 ? 11.211 -2.663 -3.356 1.00 81.19 90 GLN A O 1
ATOM 716 N N . LYS A 1 91 ? 10.442 -4.587 -2.541 1.00 72.06 91 LYS A N 1
ATOM 717 C CA . LYS A 1 91 ? 10.888 -4.326 -1.167 1.00 72.06 91 LYS A CA 1
ATOM 718 C C . LYS A 1 91 ? 12.404 -4.173 -1.023 1.00 72.06 91 LYS A C 1
ATOM 720 O O . LYS A 1 91 ? 12.840 -3.450 -0.119 1.00 72.06 91 LYS A O 1
ATOM 725 N N . LYS A 1 92 ? 13.191 -4.916 -1.807 1.00 68.81 92 LYS A N 1
ATOM 726 C CA . LYS A 1 92 ? 14.658 -4.913 -1.685 1.00 68.81 92 LYS A CA 1
ATOM 727 C C . LYS A 1 92 ? 15.229 -3.557 -2.075 1.00 68.81 92 LYS A C 1
ATOM 729 O O . LYS A 1 92 ? 15.967 -2.976 -1.281 1.00 68.81 92 LYS A O 1
ATOM 734 N N . ASP A 1 93 ? 14.794 -3.055 -3.219 1.00 70.19 93 ASP A N 1
ATOM 735 C CA . ASP A 1 93 ? 15.293 -1.809 -3.793 1.00 70.19 93 ASP A CA 1
ATOM 736 C C . ASP A 1 93 ? 14.708 -0.616 -3.027 1.00 70.19 93 ASP A C 1
ATOM 738 O O . ASP A 1 93 ? 15.446 0.235 -2.532 1.00 70.19 93 ASP A O 1
ATOM 742 N N . PHE A 1 94 ? 13.408 -0.677 -2.709 1.00 80.00 94 PHE A N 1
ATOM 743 C CA . PHE A 1 94 ? 12.703 0.326 -1.907 1.00 80.00 94 PHE A CA 1
ATOM 744 C C . PHE A 1 94 ? 13.410 0.692 -0.591 1.00 80.00 94 PHE A C 1
ATOM 746 O O . PHE A 1 94 ? 13.524 1.864 -0.247 1.00 80.00 94 PHE A O 1
ATOM 753 N N . ARG A 1 95 ? 13.876 -0.296 0.184 1.00 81.00 95 ARG A N 1
ATOM 754 C CA . ARG A 1 95 ? 14.499 -0.016 1.492 1.00 81.00 95 ARG A CA 1
ATOM 755 C C . ARG A 1 95 ? 15.894 0.584 1.384 1.00 81.00 95 ARG A C 1
ATOM 757 O O . ARG A 1 95 ? 16.308 1.266 2.318 1.00 81.00 95 ARG A O 1
ATOM 764 N N . SER A 1 96 ? 16.619 0.267 0.314 1.00 82.94 96 SER A N 1
ATOM 765 C CA . SER A 1 96 ? 17.970 0.777 0.092 1.00 82.94 96 SER A CA 1
ATOM 766 C C . SER A 1 96 ? 17.935 2.187 -0.490 1.00 82.94 96 SER A C 1
ATOM 768 O O . SER A 1 96 ? 18.735 3.026 -0.090 1.00 82.94 96 SER A O 1
ATOM 770 N N . GLU A 1 97 ? 17.008 2.440 -1.411 1.00 85.88 97 GLU A N 1
ATOM 771 C CA . GLU A 1 97 ? 16.895 3.708 -2.136 1.00 85.88 97 GLU A CA 1
ATOM 772 C C . GLU A 1 97 ? 16.088 4.754 -1.358 1.00 85.88 97 GLU A C 1
ATOM 774 O O . GLU A 1 97 ? 16.433 5.932 -1.390 1.00 85.88 97 GLU A O 1
ATOM 779 N N . HIS A 1 98 ? 15.080 4.322 -0.588 1.00 90.44 98 HIS A N 1
ATOM 780 C CA . HIS A 1 98 ? 14.158 5.206 0.136 1.00 90.44 98 HIS A CA 1
ATOM 781 C C . HIS A 1 98 ? 14.104 4.918 1.648 1.00 90.44 98 HIS A C 1
ATOM 783 O O . HIS A 1 98 ? 13.052 4.543 2.195 1.00 90.44 98 HIS A O 1
ATOM 789 N N . PRO A 1 99 ? 15.231 5.057 2.374 1.00 92.50 99 PRO A N 1
ATOM 790 C CA . PRO A 1 99 ? 15.317 4.679 3.781 1.00 92.50 99 PRO A CA 1
ATOM 791 C C . PRO A 1 99 ? 14.384 5.496 4.686 1.00 92.50 99 PRO A C 1
ATOM 793 O O . PRO A 1 99 ? 13.827 4.933 5.633 1.00 92.50 99 PRO A O 1
ATOM 796 N N . ASN A 1 100 ? 14.148 6.784 4.401 1.00 94.38 100 ASN A N 1
ATOM 797 C CA . ASN A 1 100 ? 13.267 7.602 5.240 1.00 94.38 100 ASN A CA 1
ATOM 798 C C . ASN A 1 100 ? 11.799 7.241 5.011 1.00 94.38 100 ASN A C 1
ATOM 800 O O . ASN A 1 100 ? 11.023 7.208 5.969 1.00 94.38 100 ASN A O 1
ATOM 804 N N . LEU A 1 101 ? 11.407 6.914 3.773 1.00 93.69 101 LEU A N 1
ATOM 805 C CA . LEU A 1 101 ? 10.062 6.400 3.509 1.00 93.69 101 LEU A CA 1
ATOM 806 C C . LEU A 1 101 ? 9.861 5.038 4.188 1.00 93.69 101 LEU A C 1
ATOM 808 O O . LEU A 1 101 ? 8.825 4.807 4.811 1.00 93.69 101 LEU A O 1
ATOM 812 N N . ALA A 1 102 ? 10.853 4.147 4.129 1.00 92.69 102 ALA A N 1
ATOM 813 C CA . ALA A 1 102 ? 10.786 2.852 4.801 1.00 92.69 102 ALA A CA 1
ATOM 814 C C . ALA A 1 102 ? 10.649 2.995 6.326 1.00 92.69 102 ALA A C 1
ATOM 816 O O . ALA A 1 102 ? 9.813 2.319 6.936 1.00 92.69 102 ALA A O 1
ATOM 817 N N . GLU A 1 103 ? 11.420 3.897 6.941 1.00 93.88 103 GLU A N 1
ATOM 818 C CA . GLU A 1 103 ? 11.304 4.215 8.366 1.00 93.88 103 GLU A CA 1
ATOM 819 C C . GLU A 1 103 ? 9.923 4.801 8.694 1.00 93.88 103 GLU A C 1
ATOM 821 O O . GLU A 1 103 ? 9.279 4.404 9.670 1.00 93.88 103 GLU A O 1
ATOM 826 N N . HIS A 1 104 ? 9.433 5.711 7.854 1.00 94.62 104 HIS A N 1
ATOM 827 C CA . HIS A 1 104 ? 8.120 6.313 8.015 1.00 94.62 104 HIS A CA 1
ATOM 828 C C . HIS A 1 104 ? 7.001 5.263 7.968 1.00 94.62 104 HIS A C 1
ATOM 830 O O . HIS A 1 104 ? 6.166 5.222 8.874 1.00 94.62 104 HIS A O 1
ATOM 836 N N . ILE A 1 105 ? 7.016 4.355 6.986 1.00 94.19 105 ILE A N 1
ATOM 837 C CA . ILE A 1 105 ? 6.073 3.228 6.894 1.00 94.19 105 ILE A CA 1
ATOM 838 C C . ILE A 1 105 ? 6.172 2.343 8.139 1.00 94.19 105 ILE A C 1
ATOM 840 O O . ILE A 1 105 ? 5.155 1.946 8.700 1.00 94.19 105 ILE A O 1
ATOM 844 N N . GLN A 1 106 ? 7.378 2.061 8.634 1.00 93.31 106 GLN A N 1
ATOM 845 C CA . GLN A 1 106 ? 7.555 1.248 9.839 1.00 93.31 106 GLN A CA 1
ATOM 846 C C . GLN A 1 106 ? 6.964 1.904 11.099 1.00 93.31 106 GLN A C 1
ATOM 848 O O . GLN A 1 106 ? 6.443 1.201 11.968 1.00 93.31 106 GLN A O 1
ATOM 853 N N . ARG A 1 107 ? 7.024 3.236 11.209 1.00 94.62 107 ARG A N 1
ATOM 854 C CA . ARG A 1 107 ? 6.413 3.992 12.318 1.00 94.62 107 ARG A CA 1
ATOM 855 C C . ARG A 1 107 ? 4.889 4.041 12.219 1.00 94.62 107 ARG A C 1
ATOM 857 O O . ARG A 1 107 ? 4.198 3.978 13.236 1.00 94.62 107 ARG A O 1
ATOM 864 N N . THR A 1 108 ? 4.374 4.165 11.002 1.00 95.81 108 THR A N 1
ATOM 865 C CA . THR A 1 108 ? 2.961 4.455 10.721 1.00 95.81 108 THR A CA 1
ATOM 866 C C . THR A 1 108 ? 2.131 3.225 10.377 1.00 95.81 108 THR A C 1
ATOM 868 O O . THR A 1 108 ? 0.907 3.312 10.304 1.00 95.81 108 THR A O 1
ATOM 871 N N . CYS A 1 109 ? 2.772 2.071 10.223 1.00 95.44 109 CYS A N 1
ATOM 872 C CA . CYS A 1 109 ? 2.114 0.799 9.988 1.00 95.44 109 CYS A CA 1
ATOM 873 C C . CYS A 1 109 ? 2.416 -0.205 11.107 1.00 95.44 109 CYS A C 1
ATOM 875 O O . CYS A 1 109 ? 3.421 -0.145 11.823 1.00 95.44 109 CYS A O 1
ATOM 877 N N . GLN A 1 110 ? 1.528 -1.181 11.238 1.00 95.38 110 GLN A N 1
ATOM 878 C CA . GLN A 1 110 ? 1.696 -2.351 12.077 1.00 95.38 110 GLN A CA 1
ATOM 879 C C . GLN A 1 110 ? 1.876 -3.576 11.188 1.00 95.38 110 GLN A C 1
ATOM 881 O O . GLN A 1 110 ? 1.028 -3.889 10.353 1.00 95.38 110 GLN A O 1
ATOM 886 N N . PHE A 1 111 ? 2.997 -4.276 11.365 1.00 94.31 111 PHE A N 1
ATOM 887 C CA . PHE A 1 111 ? 3.256 -5.527 10.662 1.00 94.31 111 PHE A CA 1
ATOM 888 C C . PHE A 1 111 ? 2.116 -6.527 10.883 1.00 94.31 111 PHE A C 1
ATOM 890 O O . PHE A 1 111 ? 1.685 -6.720 12.020 1.00 94.31 111 PHE A O 1
ATOM 897 N N . HIS A 1 112 ? 1.671 -7.172 9.804 1.00 95.81 112 HIS A N 1
ATOM 898 C CA . HIS A 1 112 ? 0.665 -8.224 9.867 1.00 95.81 112 HIS A CA 1
ATOM 899 C C . HIS A 1 112 ? 1.232 -9.565 9.395 1.00 95.81 112 HIS A C 1
ATOM 901 O O . HIS A 1 112 ? 1.261 -10.527 10.158 1.00 95.81 112 HIS A O 1
ATOM 907 N N . SER A 1 113 ? 1.724 -9.635 8.155 1.00 93.31 113 SER A N 1
ATOM 908 C CA . SER A 1 113 ? 2.245 -10.882 7.592 1.00 93.31 113 SER A CA 1
ATOM 909 C C . SER A 1 113 ? 3.325 -10.645 6.535 1.00 93.31 113 SER A C 1
ATOM 911 O O . SER A 1 113 ? 3.446 -9.572 5.941 1.00 93.31 113 SER A O 1
ATOM 913 N N . ARG A 1 114 ? 4.169 -11.658 6.321 1.00 92.62 114 ARG A N 1
ATOM 914 C CA . ARG A 1 114 ? 5.148 -11.696 5.228 1.00 92.62 114 ARG A CA 1
ATOM 915 C C . ARG A 1 114 ? 5.247 -13.104 4.671 1.00 92.62 114 ARG A C 1
ATOM 917 O O . ARG A 1 114 ? 5.136 -14.071 5.421 1.00 92.62 114 ARG A O 1
ATOM 924 N N . SER A 1 115 ? 5.536 -13.198 3.387 1.00 90.62 115 SER A N 1
ATOM 925 C CA . SER A 1 115 ? 5.897 -14.433 2.704 1.00 90.62 115 SER A CA 1
ATOM 926 C C . SER A 1 115 ? 7.214 -14.227 1.947 1.00 90.62 115 SER A C 1
ATOM 928 O O . SER A 1 115 ? 7.899 -13.217 2.126 1.00 90.62 115 SER A O 1
ATOM 930 N N . LYS A 1 116 ? 7.588 -15.196 1.109 1.00 89.06 116 LYS A N 1
ATOM 931 C CA . LYS A 1 116 ? 8.694 -15.040 0.152 1.00 89.06 116 LY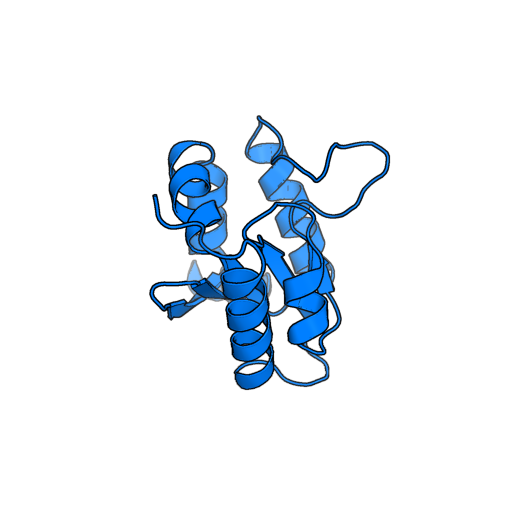S A CA 1
ATOM 932 C C . LYS A 1 116 ? 8.355 -14.090 -1.011 1.00 89.06 116 LYS A C 1
ATOM 934 O O . LYS A 1 116 ? 9.277 -13.622 -1.668 1.00 89.06 116 LYS A O 1
ATOM 939 N N . ASP A 1 117 ? 7.064 -13.839 -1.238 1.00 90.00 117 ASP A N 1
ATOM 940 C CA . ASP A 1 117 ? 6.528 -13.120 -2.400 1.00 90.00 117 ASP A CA 1
ATOM 941 C C . ASP A 1 117 ? 5.981 -11.730 -2.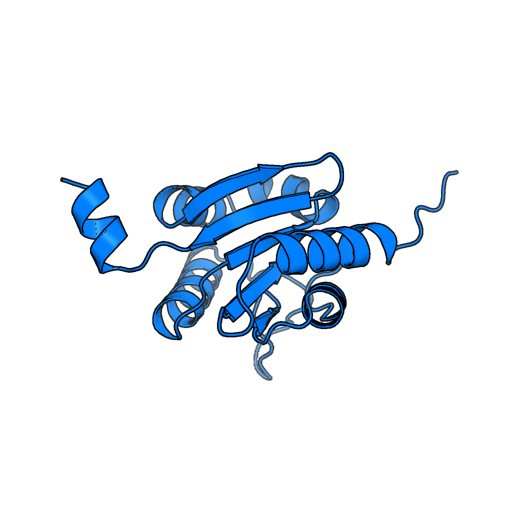010 1.00 90.00 117 ASP A C 1
ATOM 943 O O . ASP A 1 117 ? 5.885 -10.846 -2.850 1.00 90.00 117 ASP A O 1
ATOM 947 N N . TYR A 1 118 ? 5.633 -11.494 -0.736 1.00 92.69 118 TYR A N 1
ATOM 948 C CA . TYR A 1 118 ? 5.027 -10.225 -0.314 1.00 92.69 118 TYR A CA 1
ATOM 949 C C . TYR A 1 118 ? 5.230 -9.870 1.164 1.00 92.69 118 TYR A C 1
ATOM 951 O O . TYR A 1 118 ? 5.609 -10.686 2.011 1.00 92.69 118 TYR A O 1
ATOM 959 N N . TYR A 1 119 ? 4.889 -8.627 1.487 1.00 94.56 119 TYR A N 1
ATOM 960 C CA . TYR A 1 119 ? 4.803 -8.063 2.825 1.00 94.56 119 TYR A CA 1
ATOM 961 C C . TYR A 1 119 ? 3.497 -7.276 2.980 1.00 94.56 119 TYR A C 1
ATOM 963 O O . TYR A 1 119 ? 3.188 -6.440 2.139 1.00 94.56 119 TYR A O 1
ATOM 971 N N . ILE A 1 120 ? 2.754 -7.522 4.060 1.00 97.06 120 ILE A N 1
ATOM 972 C CA . ILE A 1 120 ? 1.497 -6.835 4.368 1.00 97.06 120 ILE A CA 1
ATOM 973 C C . ILE A 1 120 ? 1.581 -6.214 5.762 1.00 97.06 120 ILE A C 1
ATOM 975 O O . ILE A 1 120 ? 1.982 -6.856 6.742 1.00 97.06 120 ILE A O 1
ATOM 979 N N . CYS A 1 121 ? 1.153 -4.962 5.866 1.00 96.69 121 CYS A N 1
ATOM 980 C CA . CYS A 1 121 ? 0.966 -4.276 7.134 1.00 96.69 121 CYS A CA 1
ATOM 981 C C . CYS A 1 121 ? -0.343 -3.490 7.158 1.00 96.69 121 CYS A C 1
ATOM 983 O O . CYS A 1 121 ? -0.791 -2.967 6.140 1.00 96.69 121 CYS A O 1
ATOM 985 N N . ARG A 1 122 ? -0.933 -3.387 8.348 1.00 97.81 122 ARG A N 1
ATOM 986 C CA . ARG A 1 122 ? -2.069 -2.509 8.610 1.00 97.81 122 ARG A CA 1
ATOM 987 C C . ARG A 1 122 ? -1.559 -1.083 8.756 1.00 97.81 122 ARG A C 1
ATOM 989 O O . ARG A 1 122 ? -0.593 -0.847 9.483 1.00 97.81 122 ARG A O 1
ATOM 996 N N . ILE A 1 123 ? -2.198 -0.147 8.084 1.00 97.25 123 ILE A N 1
ATOM 997 C CA . ILE A 1 123 ? -1.926 1.276 8.215 1.00 97.25 123 ILE A CA 1
ATOM 998 C C . ILE A 1 123 ? -2.622 1.760 9.485 1.00 97.25 123 ILE A C 1
ATOM 1000 O O . ILE A 1 123 ? -3.802 1.502 9.704 1.00 97.25 123 ILE A O 1
ATOM 1004 N N . LEU A 1 124 ? -1.875 2.434 10.355 1.00 95.56 124 LEU A N 1
ATOM 1005 C CA . LEU A 1 124 ? -2.443 3.025 11.559 1.00 95.56 124 LEU A CA 1
ATOM 1006 C C . LEU A 1 124 ? -3.086 4.363 11.208 1.00 95.56 124 LEU A C 1
ATOM 1008 O O . LEU A 1 124 ? -2.560 5.123 10.392 1.00 95.56 124 LEU A O 1
ATOM 1012 N N . THR A 1 125 ? -4.171 4.706 11.882 1.00 91.31 125 THR A N 1
ATOM 1013 C CA . THR A 1 125 ? -4.740 6.053 11.842 1.00 91.31 125 THR A CA 1
ATOM 1014 C C . THR A 1 125 ? -3.805 7.058 12.535 1.00 91.31 125 THR A C 1
ATOM 1016 O O . THR A 1 125 ? -2.983 6.680 13.383 1.00 91.31 125 THR A O 1
ATOM 1019 N N . PRO A 1 126 ? -3.915 8.366 12.236 1.00 87.44 126 PRO A N 1
ATOM 1020 C CA . PRO A 1 126 ? -3.150 9.395 12.945 1.00 87.44 126 PRO A CA 1
ATOM 1021 C C . PRO A 1 126 ? -3.351 9.361 14.469 1.00 87.44 126 PRO A C 1
ATOM 1023 O O . PRO A 1 126 ? -2.430 9.669 15.226 1.00 87.44 126 PRO A O 1
ATOM 1026 N N . GLU A 1 127 ? -4.536 8.965 14.936 1.00 87.31 127 GLU A N 1
ATOM 1027 C CA . GLU A 1 127 ? -4.840 8.829 16.363 1.00 87.31 127 GLU A CA 1
ATOM 1028 C C . GLU A 1 127 ? -4.125 7.635 17.004 1.00 87.31 127 GLU A C 1
ATOM 1030 O O . GLU A 1 127 ? -3.582 7.757 18.103 1.00 87.31 127 GLU A O 1
ATOM 1035 N N . GLU A 1 128 ? -4.078 6.493 16.315 1.00 90.19 128 GLU A N 1
ATOM 1036 C CA . GLU A 1 128 ? -3.350 5.304 16.770 1.00 90.19 128 GLU A CA 1
ATOM 1037 C C . GLU A 1 128 ? -1.841 5.557 16.844 1.00 90.19 128 GLU A C 1
ATOM 1039 O O . GLU A 1 128 ? -1.200 5.157 17.817 1.00 90.19 128 GLU A O 1
ATOM 1044 N N . VAL A 1 129 ? -1.274 6.288 15.877 1.00 88.31 129 VAL A N 1
ATOM 1045 C CA . VAL A 1 129 ? 0.147 6.671 15.923 1.00 88.31 129 VAL A CA 1
ATOM 1046 C C . VAL A 1 129 ? 0.437 7.570 17.125 1.00 88.31 129 VAL A C 1
ATOM 1048 O O . VAL A 1 129 ? 1.387 7.303 17.859 1.00 88.31 129 VAL A O 1
ATOM 1051 N N . LYS A 1 130 ? -0.405 8.578 17.401 1.00 85.94 130 LYS A N 1
ATOM 1052 C CA . LYS A 1 130 ? -0.241 9.454 18.578 1.00 85.94 130 LYS A CA 1
ATOM 1053 C C . LYS A 1 130 ? -0.251 8.675 19.895 1.00 85.94 130 LYS A C 1
ATOM 1055 O O . LYS A 1 130 ? 0.510 9.009 20.797 1.00 85.94 130 LYS A O 1
ATOM 1060 N N . LYS A 1 131 ? -1.090 7.640 20.007 1.00 83.44 131 LYS A N 1
ATOM 1061 C CA . LYS A 1 131 ? -1.138 6.763 21.190 1.00 83.44 131 LYS A CA 1
ATOM 1062 C C . LYS A 1 131 ? 0.117 5.900 21.333 1.00 83.44 131 LYS A C 1
ATOM 1064 O O . LYS A 1 131 ? 0.489 5.583 22.451 1.00 83.44 131 LYS A O 1
ATOM 1069 N N . ARG A 1 132 ? 0.759 5.528 20.223 1.00 78.06 132 ARG A N 1
ATOM 1070 C CA . ARG A 1 132 ? 1.969 4.689 20.195 1.00 78.06 132 ARG A CA 1
ATOM 1071 C C . ARG A 1 132 ? 3.254 5.461 20.510 1.00 78.06 132 ARG A C 1
ATOM 1073 O O . ARG A 1 132 ? 4.240 4.854 20.910 1.00 78.06 132 ARG A O 1
ATOM 1080 N N . SER A 1 133 ? 3.253 6.776 20.302 1.00 69.56 133 SER A N 1
ATOM 1081 C CA . SER A 1 133 ? 4.381 7.669 20.609 1.00 69.56 133 SER A CA 1
ATOM 1082 C C . SER A 1 133 ? 4.378 8.211 22.044 1.00 69.56 133 SER A C 1
ATOM 1084 O O . SER A 1 133 ? 5.228 9.040 22.367 1.00 69.56 133 SER A O 1
ATOM 1086 N N . LYS A 1 134 ? 3.423 7.788 22.878 1.00 53.88 134 LYS A N 1
ATOM 1087 C CA . LYS A 1 134 ? 3.282 8.180 24.282 1.00 53.88 134 LYS A CA 1
ATOM 1088 C C . LYS A 1 134 ? 3.632 7.007 25.188 1.00 53.88 134 LYS A C 1
ATOM 1090 O O . LYS A 1 134 ? 4.228 7.276 26.250 1.00 53.88 134 LYS A O 1
#

Sequence (134 aa):
MYSRPYGDESYKLGSALQQVSQPGDLVVTMASELGDPNAIYYSQRRGWVFPPASNDIDWSHLPENDSESIRMFESLRLKGADWLGIANEQKKDFRSEHPNLAEHIQRTCQFHSRSKDYYICRILTPEEVKKRSK

Secondary structure (DSSP, 8-state):
-----TTHHHHHHHHHHHHHS-TT-EEEEE-SSTT-THHHHHHT-EEEESSPP-TTS-TTS--SSHHHHHHHHHHHHHTTEEEEEEEHHHHHHHHHH-HHHHHHHHHHEEEEEE-SSEEEEEEPPHHHHHHHT-